Protein AF-A0A942RAY8-F1 (afdb_monomer_lite)

Structure (mmCIF, N/CA/C/O backbone):
data_AF-A0A942RAY8-F1
#
_entry.id   AF-A0A942RAY8-F1
#
loop_
_atom_site.group_PDB
_atom_site.id
_atom_site.type_symbol
_atom_site.label_atom_id
_atom_site.label_alt_id
_atom_site.label_comp_id
_atom_site.label_asym_id
_atom_site.label_entity_id
_atom_site.label_seq_id
_atom_site.pdbx_PDB_ins_code
_atom_site.Cartn_x
_atom_site.Cartn_y
_atom_site.Cartn_z
_atom_site.occupancy
_atom_site.B_iso_or_equiv
_atom_site.auth_seq_id
_atom_site.auth_comp_id
_atom_site.auth_asym_id
_atom_site.auth_atom_id
_atom_site.pdbx_PDB_model_num
ATOM 1 N N . MET A 1 1 ? 7.637 -6.438 -22.742 1.00 63.31 1 MET A N 1
ATOM 2 C CA . MET A 1 1 ? 6.205 -6.619 -22.403 1.00 63.31 1 MET A CA 1
ATOM 3 C C . MET A 1 1 ? 6.145 -7.525 -21.184 1.00 63.31 1 MET A C 1
ATOM 5 O O . MET A 1 1 ? 6.792 -8.564 -21.225 1.00 63.31 1 MET A O 1
ATOM 9 N N . LEU A 1 2 ? 5.479 -7.111 -20.101 1.00 68.50 2 LEU A N 1
ATOM 10 C CA . LEU A 1 2 ? 5.438 -7.884 -18.852 1.00 68.50 2 LEU A CA 1
ATOM 11 C C . LEU A 1 2 ? 4.463 -9.072 -18.960 1.00 68.50 2 LEU A C 1
ATOM 13 O O . LEU A 1 2 ? 3.442 -8.943 -19.639 1.00 68.50 2 LEU A O 1
ATOM 17 N N . PRO A 1 3 ? 4.752 -10.214 -18.311 1.00 77.06 3 PRO A N 1
ATOM 18 C CA . PRO A 1 3 ? 3.823 -11.338 -18.252 1.00 77.06 3 PRO A CA 1
ATOM 19 C C . PRO A 1 3 ? 2.530 -10.953 -17.517 1.00 77.06 3 PRO A C 1
ATOM 21 O O . PRO A 1 3 ? 2.546 -10.128 -16.604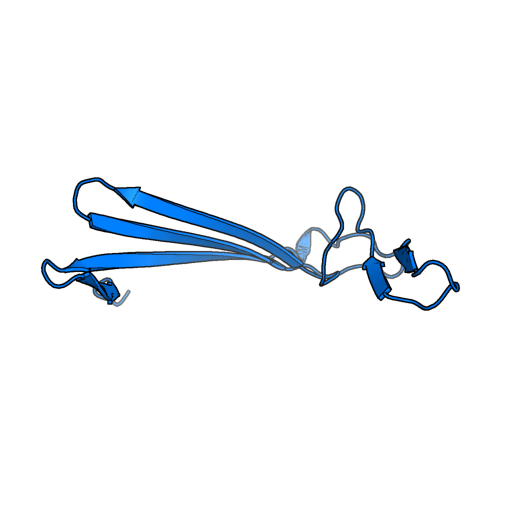 1.00 77.06 3 PRO A O 1
ATOM 24 N N . ILE A 1 4 ? 1.403 -11.555 -17.910 1.00 83.31 4 ILE A N 1
ATOM 25 C CA . ILE A 1 4 ? 0.078 -11.258 -17.345 1.00 83.31 4 ILE A CA 1
ATOM 26 C C . ILE A 1 4 ? -0.644 -12.536 -16.918 1.00 83.31 4 ILE A C 1
ATOM 28 O O . ILE A 1 4 ? -0.619 -13.546 -17.621 1.00 83.31 4 ILE A O 1
ATOM 32 N N . ILE A 1 5 ? -1.336 -12.478 -15.783 1.00 80.62 5 ILE A N 1
ATOM 33 C CA . ILE A 1 5 ? -2.369 -13.442 -15.402 1.00 80.62 5 ILE A CA 1
ATOM 34 C C . ILE A 1 5 ? -3.700 -12.865 -15.867 1.00 80.62 5 ILE A C 1
ATOM 36 O O . ILE A 1 5 ? -4.113 -11.796 -15.418 1.00 80.62 5 ILE A O 1
ATOM 40 N N . LYS A 1 6 ? -4.380 -13.568 -16.772 1.00 87.38 6 LYS A N 1
ATOM 41 C CA . LYS A 1 6 ? -5.686 -13.169 -17.302 1.00 87.38 6 LYS A CA 1
ATOM 42 C C . LYS A 1 6 ? -6.761 -14.109 -16.776 1.00 87.38 6 LYS A C 1
ATOM 44 O O . LYS A 1 6 ? -6.621 -15.323 -16.884 1.00 87.38 6 LYS A O 1
ATOM 49 N N . THR A 1 7 ? -7.853 -13.550 -16.268 1.00 87.00 7 THR A N 1
ATOM 50 C CA . THR A 1 7 ? -9.065 -14.308 -15.946 1.00 87.00 7 THR A CA 1
ATOM 51 C C . THR A 1 7 ? -10.139 -14.020 -16.986 1.00 87.00 7 THR A C 1
ATOM 53 O O . THR A 1 7 ? -10.355 -12.876 -17.400 1.00 87.00 7 THR A O 1
ATOM 56 N N . THR A 1 8 ? -10.813 -15.072 -17.436 1.00 93.75 8 THR A N 1
ATOM 57 C CA . THR A 1 8 ? -11.936 -14.987 -18.369 1.00 93.75 8 THR A CA 1
ATOM 58 C C . THR A 1 8 ? -13.139 -15.726 -17.811 1.00 93.75 8 THR A C 1
ATOM 60 O O . THR A 1 8 ? -12.985 -16.666 -17.031 1.00 93.75 8 THR A O 1
ATOM 63 N N . ASP A 1 9 ? -14.337 -15.320 -18.217 1.00 91.31 9 ASP A N 1
ATOM 64 C CA . ASP A 1 9 ? -15.544 -16.093 -17.948 1.00 91.31 9 ASP A CA 1
ATOM 65 C C . ASP A 1 9 ? -15.564 -17.393 -18.776 1.00 91.31 9 ASP A C 1
ATOM 67 O O . ASP A 1 9 ? -14.687 -17.659 -19.604 1.00 91.31 9 ASP A O 1
ATOM 71 N N . LYS A 1 10 ? -16.604 -18.206 -18.571 1.00 93.31 10 LYS A N 1
ATOM 72 C CA . LYS A 1 10 ? -16.812 -19.463 -19.308 1.00 93.31 10 LYS A CA 1
ATOM 73 C C . LYS A 1 10 ? -16.992 -19.290 -20.824 1.00 93.31 10 LYS A C 1
ATOM 75 O O . LYS A 1 10 ? -16.905 -20.273 -21.550 1.00 93.31 10 LYS A O 1
ATOM 80 N N . ASN A 1 11 ? -17.273 -18.074 -21.289 1.00 96.25 11 ASN A N 1
ATOM 81 C CA . ASN A 1 11 ? -17.460 -17.735 -22.697 1.00 96.25 11 ASN A CA 1
ATOM 82 C C . ASN A 1 11 ? -16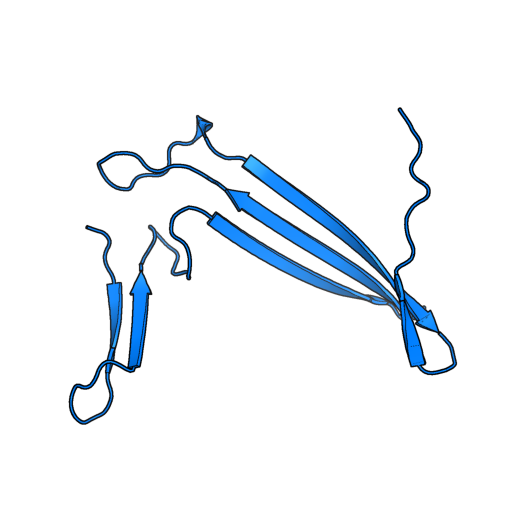.190 -17.110 -23.311 1.00 96.25 11 ASN A C 1
ATOM 84 O O . ASN A 1 11 ? -16.200 -16.738 -24.481 1.00 96.25 11 ASN A O 1
ATOM 88 N N . GLY A 1 12 ? -15.105 -16.971 -22.539 1.00 92.44 12 GLY A N 1
ATOM 89 C CA . GLY A 1 12 ? -13.854 -16.351 -22.980 1.00 92.44 12 GLY A CA 1
ATOM 90 C C . GLY A 1 12 ? -13.810 -14.823 -22.848 1.0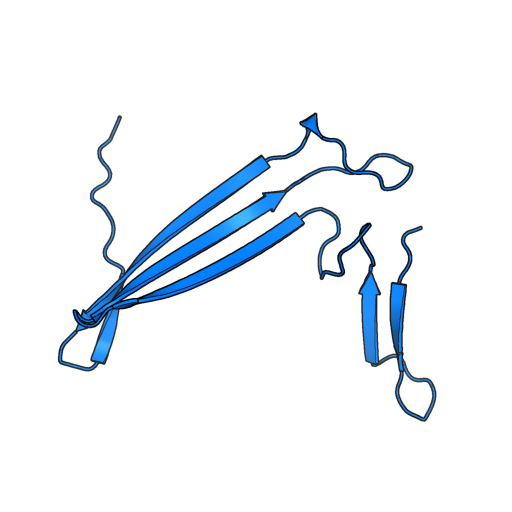0 92.44 12 GLY A C 1
ATOM 91 O O . GLY A 1 12 ? -12.809 -14.212 -23.234 1.00 92.44 12 GLY A O 1
ATOM 92 N N . ASN A 1 13 ? -14.834 -14.184 -22.272 1.00 94.31 13 ASN A N 1
ATOM 93 C CA . ASN A 1 13 ? -14.827 -12.740 -22.038 1.00 94.31 13 ASN A CA 1
ATOM 94 C C . ASN A 1 13 ? -13.845 -12.393 -20.917 1.00 94.31 13 ASN A C 1
ATOM 96 O O . ASN A 1 13 ? -13.815 -13.056 -19.882 1.00 94.31 13 ASN A O 1
ATOM 100 N N . LYS A 1 14 ? -13.049 -11.335 -21.099 1.00 92.69 14 LYS A N 1
ATOM 101 C CA . LYS A 1 14 ? -12.091 -10.866 -20.086 1.00 92.69 14 LYS A CA 1
ATOM 102 C C . LYS A 1 14 ? -12.836 -10.380 -18.836 1.00 92.69 14 LYS A C 1
ATOM 104 O O . LYS A 1 14 ? -13.673 -9.491 -18.938 1.00 92.69 14 LYS A O 1
ATOM 109 N N . ILE A 1 15 ? -12.473 -10.929 -17.676 1.00 88.62 15 ILE A N 1
ATOM 110 C CA . ILE A 1 15 ? -12.919 -10.456 -16.359 1.00 88.62 15 ILE A CA 1
ATOM 111 C C . ILE A 1 15 ? -11.863 -9.507 -15.786 1.00 88.62 15 ILE A C 1
ATOM 113 O O . ILE A 1 15 ? -12.164 -8.352 -15.502 1.00 88.62 15 ILE A O 1
ATOM 117 N N . ALA A 1 16 ? -10.615 -9.971 -15.653 1.00 85.44 16 ALA A N 1
ATOM 118 C CA . ALA A 1 16 ? -9.516 -9.179 -15.109 1.00 85.44 16 ALA A CA 1
ATOM 119 C C . ALA A 1 16 ? -8.159 -9.564 -15.719 1.00 85.44 16 ALA A C 1
ATOM 121 O O . ALA A 1 16 ? -8.000 -10.601 -16.368 1.00 85.44 16 ALA A O 1
ATOM 122 N N . GLU A 1 17 ? -7.176 -8.694 -15.513 1.00 86.94 17 GLU A N 1
ATOM 123 C CA . GLU A 1 17 ? -5.782 -8.907 -15.887 1.00 86.94 17 GLU A CA 1
ATOM 124 C C . GLU A 1 17 ? -4.885 -8.359 -14.782 1.00 86.94 17 GLU A C 1
ATOM 126 O O . GLU A 1 17 ? -5.098 -7.247 -14.303 1.00 86.94 17 GLU A O 1
ATOM 131 N N . LEU A 1 18 ? -3.903 -9.153 -14.376 1.00 79.25 18 LEU A N 1
ATOM 132 C CA . LEU A 1 18 ? -2.907 -8.802 -13.375 1.00 79.25 18 LEU A CA 1
ATOM 133 C C . LEU A 1 18 ? -1.535 -8.938 -14.018 1.00 79.25 18 LEU A C 1
ATOM 135 O O . LEU A 1 18 ? -1.146 -10.032 -14.428 1.00 79.25 18 LEU A O 1
ATOM 139 N N . LYS A 1 19 ? -0.800 -7.832 -14.106 1.00 79.56 19 LYS A N 1
ATOM 140 C CA . LYS A 1 19 ? 0.596 -7.864 -14.535 1.00 79.56 19 LYS A CA 1
ATOM 141 C C . LYS A 1 19 ? 1.439 -8.533 -13.446 1.00 79.56 19 LYS A C 1
ATOM 143 O O . LYS A 1 19 ? 1.262 -8.276 -12.252 1.00 79.56 19 LYS A O 1
ATOM 148 N N . LEU A 1 20 ? 2.334 -9.410 -13.878 1.00 74.44 20 LEU A N 1
ATOM 149 C CA . LEU A 1 20 ? 3.334 -10.047 -13.037 1.00 74.44 20 LEU A CA 1
ATOM 150 C C . LEU A 1 20 ? 4.612 -9.207 -13.051 1.00 74.44 20 LEU A C 1
ATOM 152 O O . LEU A 1 20 ? 5.169 -8.898 -14.105 1.00 74.44 20 LEU A O 1
ATOM 156 N N . TYR A 1 21 ? 5.073 -8.876 -11.854 1.00 73.50 21 TYR A N 1
ATOM 157 C CA . TYR A 1 21 ? 6.267 -8.102 -11.564 1.00 73.50 21 TYR A CA 1
ATOM 158 C C . TYR A 1 21 ? 7.237 -8.995 -10.799 1.00 73.50 21 TYR A C 1
ATOM 160 O O . TYR A 1 21 ? 7.129 -9.140 -9.582 1.00 73.50 21 TYR A O 1
ATOM 168 N N . GLU A 1 22 ? 8.176 -9.619 -11.509 1.00 71.56 22 GLU A N 1
ATOM 169 C CA . GLU A 1 22 ? 9.147 -10.551 -10.922 1.00 71.56 22 GLU A CA 1
ATOM 170 C C . GLU A 1 22 ? 8.462 -11.680 -10.119 1.00 71.56 22 GLU A C 1
ATOM 172 O O . GLU A 1 22 ? 7.970 -12.639 -10.709 1.00 71.56 22 GLU A O 1
ATOM 177 N N . ARG A 1 23 ? 8.417 -11.575 -8.781 1.00 67.94 23 ARG A N 1
ATOM 178 C CA . ARG A 1 23 ? 7.799 -12.552 -7.863 1.00 67.94 23 ARG A CA 1
ATOM 179 C C . ARG A 1 23 ? 6.417 -12.140 -7.343 1.00 67.94 23 ARG A C 1
ATOM 181 O O . ARG A 1 23 ? 5.837 -12.862 -6.536 1.00 67.94 23 ARG A O 1
ATOM 188 N N . TYR A 1 24 ? 5.902 -10.995 -7.777 1.00 68.31 24 TYR A N 1
ATOM 189 C CA . TYR A 1 24 ? 4.678 -10.388 -7.260 1.00 68.31 24 TYR A CA 1
ATOM 190 C C . TYR A 1 24 ? 3.687 -10.099 -8.394 1.00 68.31 24 TYR A C 1
ATOM 192 O O . TYR A 1 24 ? 4.057 -10.022 -9.561 1.00 68.31 24 TYR A O 1
ATOM 200 N N . CYS A 1 25 ? 2.412 -9.920 -8.062 1.00 67.69 25 CYS A N 1
ATOM 201 C CA . CYS A 1 25 ? 1.393 -9.395 -8.972 1.00 67.69 25 CYS A CA 1
ATOM 202 C C . CYS A 1 25 ? 0.696 -8.212 -8.300 1.00 67.69 25 CYS A C 1
ATOM 204 O O . CYS A 1 25 ? 0.417 -8.267 -7.101 1.00 67.69 25 CYS A O 1
ATOM 206 N N . GLY A 1 26 ? 0.408 -7.151 -9.050 1.00 67.00 26 GLY A N 1
ATOM 207 C CA . GLY A 1 26 ? -0.166 -5.934 -8.479 1.00 67.00 26 GLY A CA 1
ATOM 208 C C . GLY A 1 26 ? -0.862 -5.054 -9.509 1.00 67.00 26 GLY A C 1
ATOM 209 O O . GLY A 1 26 ? -0.812 -5.314 -10.711 1.00 67.00 26 GLY A O 1
ATOM 210 N N . ALA A 1 27 ? -1.522 -4.006 -9.020 1.00 65.44 27 ALA A N 1
ATOM 211 C CA . ALA A 1 27 ? -2.253 -3.055 -9.855 1.00 65.44 27 ALA A CA 1
ATOM 212 C C . ALA A 1 27 ? -1.336 -2.046 -10.571 1.00 65.44 27 ALA A C 1
ATOM 214 O O . ALA A 1 27 ? -1.703 -1.542 -11.628 1.00 65.44 27 ALA A O 1
ATOM 215 N N . ASP A 1 28 ? -0.144 -1.788 -10.026 1.00 78.75 28 ASP A N 1
ATOM 216 C CA . ASP A 1 28 ? 0.803 -0.788 -10.522 1.00 78.75 28 ASP A CA 1
ATOM 217 C C . ASP A 1 28 ? 2.206 -1.404 -10.628 1.00 78.75 28 ASP A C 1
ATOM 219 O O . ASP A 1 28 ? 2.626 -2.168 -9.760 1.00 78.75 28 ASP A O 1
ATOM 223 N N . GLU A 1 29 ? 2.893 -1.124 -11.733 1.00 78.50 29 GLU A N 1
ATOM 224 C CA . GLU A 1 29 ? 4.202 -1.691 -12.058 1.00 78.50 29 GLU A CA 1
ATOM 225 C C . GLU A 1 29 ? 5.374 -0.943 -11.427 1.00 78.50 29 GLU A C 1
ATOM 227 O O . GLU A 1 29 ? 6.486 -1.474 -11.419 1.00 78.50 29 GLU A O 1
ATOM 232 N N . PHE A 1 30 ? 5.118 0.245 -10.879 1.00 86.88 30 PHE A N 1
ATOM 233 C CA . PHE A 1 30 ? 6.111 1.168 -10.330 1.00 86.88 30 PHE A CA 1
ATOM 234 C C . PHE A 1 30 ? 6.011 1.325 -8.811 1.00 86.88 30 PHE A C 1
ATOM 236 O O . PHE A 1 30 ? 6.683 2.179 -8.228 1.00 86.88 30 PHE A O 1
ATOM 243 N N . MET A 1 31 ? 5.176 0.519 -8.147 1.00 86.75 31 MET A N 1
ATOM 244 C CA . MET A 1 31 ? 5.081 0.542 -6.692 1.00 86.75 31 MET A CA 1
ATOM 245 C C . MET A 1 31 ? 4.794 -0.821 -6.065 1.00 86.75 31 MET A C 1
ATOM 247 O O . MET A 1 31 ? 4.173 -1.698 -6.661 1.00 86.75 31 MET A O 1
ATOM 251 N N . TRP A 1 32 ? 5.207 -0.975 -4.809 1.00 85.62 32 TRP A N 1
ATOM 252 C CA . TRP A 1 32 ? 4.600 -1.922 -3.876 1.00 85.62 32 TRP A CA 1
ATOM 253 C C . TRP A 1 32 ? 3.997 -1.161 -2.704 1.00 85.62 32 TRP A C 1
ATOM 255 O O . TRP A 1 32 ? 4.449 -0.059 -2.388 1.00 85.62 32 TRP A O 1
ATOM 265 N N . GLY A 1 33 ? 3.047 -1.769 -1.999 1.00 86.88 33 GLY A N 1
ATOM 266 C CA . GLY A 1 33 ? 2.537 -1.222 -0.748 1.00 86.88 33 GLY A CA 1
ATOM 267 C C . GLY A 1 33 ? 2.205 -2.314 0.258 1.00 86.88 33 GLY A C 1
ATOM 268 O O . GLY A 1 33 ? 1.751 -3.394 -0.119 1.00 86.88 33 GLY A O 1
ATOM 269 N N . ILE A 1 34 ? 2.430 -2.028 1.538 1.00 88.56 34 ILE A N 1
ATOM 270 C CA . ILE A 1 34 ? 1.978 -2.854 2.659 1.00 88.56 34 ILE A CA 1
ATOM 271 C C . ILE A 1 34 ? 1.310 -1.931 3.670 1.00 88.56 34 ILE A C 1
ATOM 273 O O . ILE A 1 34 ? 1.911 -0.947 4.101 1.00 88.56 34 ILE A O 1
ATOM 277 N N . SER A 1 35 ? 0.096 -2.288 4.075 1.00 88.75 35 SER A N 1
ATOM 278 C CA . SER A 1 35 ? -0.667 -1.601 5.114 1.00 88.75 35 SER A CA 1
ATOM 279 C C . SER A 1 35 ? -0.937 -2.556 6.267 1.00 88.75 35 SER A C 1
ATOM 281 O O . SER A 1 35 ? -1.323 -3.706 6.046 1.00 88.75 35 SER A O 1
ATOM 283 N N . TRP A 1 36 ? -0.774 -2.079 7.497 1.00 91.19 36 TRP A N 1
ATOM 284 C CA . TRP A 1 36 ? -1.184 -2.798 8.698 1.00 91.19 36 TRP A CA 1
ATOM 285 C C . TRP A 1 36 ? -2.105 -1.941 9.567 1.00 91.19 36 TRP A C 1
ATOM 287 O O . TRP A 1 36 ? -2.095 -0.708 9.500 1.00 91.19 36 TRP A O 1
ATOM 297 N N . ALA A 1 37 ? -2.862 -2.602 10.438 1.00 92.31 37 ALA A N 1
ATOM 298 C CA . ALA A 1 37 ? -3.645 -1.969 11.487 1.00 92.31 37 ALA A CA 1
ATOM 299 C C . ALA A 1 37 ? -3.458 -2.743 12.793 1.00 92.31 37 ALA A C 1
ATOM 301 O O . ALA A 1 37 ? -3.585 -3.967 12.811 1.00 92.31 37 ALA A O 1
ATOM 302 N N . LYS A 1 38 ? -3.186 -2.034 13.887 1.00 92.94 38 LYS A N 1
ATOM 303 C CA . LYS A 1 38 ? -3.194 -2.588 15.242 1.00 92.94 38 LYS A CA 1
ATOM 304 C C . LYS A 1 38 ? -4.241 -1.855 16.065 1.00 92.94 38 LYS A C 1
ATOM 306 O O . LYS A 1 38 ? -4.140 -0.643 16.223 1.00 92.94 38 LYS A O 1
ATOM 311 N N . ILE A 1 39 ? -5.212 -2.591 16.591 1.00 92.25 39 ILE A N 1
ATOM 312 C CA . ILE A 1 39 ? -6.218 -2.078 17.524 1.00 92.25 39 ILE A CA 1
ATOM 313 C C . ILE A 1 39 ? -5.854 -2.627 18.902 1.00 92.25 39 ILE A C 1
ATOM 315 O O . ILE A 1 39 ? -5.764 -3.842 19.070 1.00 92.25 39 ILE A O 1
ATOM 319 N N . ASN A 1 40 ? -5.563 -1.744 19.852 1.00 93.06 40 ASN A N 1
ATOM 320 C CA . ASN A 1 40 ? -5.192 -2.115 21.216 1.00 93.06 40 ASN A CA 1
ATOM 321 C C . ASN A 1 40 ? -6.431 -2.146 22.135 1.00 93.06 40 ASN A C 1
ATOM 323 O O . ASN A 1 40 ? -7.489 -1.616 21.798 1.00 93.06 40 ASN A O 1
ATOM 327 N N . GLU A 1 41 ? -6.284 -2.738 23.323 1.00 94.38 41 GLU A N 1
ATOM 328 C CA . GLU A 1 41 ? -7.346 -2.815 24.343 1.00 94.38 41 GLU A CA 1
ATOM 329 C C . GLU A 1 41 ? -7.737 -1.447 24.918 1.00 94.38 41 GLU A C 1
ATOM 331 O O . GLU A 1 41 ? -8.861 -1.264 25.374 1.00 94.38 41 GLU A O 1
ATOM 336 N N . ASP A 1 42 ? -6.834 -0.466 24.856 1.00 93.19 42 ASP A N 1
ATOM 337 C CA . ASP A 1 42 ? -7.088 0.920 25.259 1.00 93.19 42 ASP A CA 1
ATOM 338 C C . ASP A 1 42 ? -7.840 1.730 24.188 1.00 93.19 42 ASP A C 1
ATOM 340 O O . ASP A 1 42 ? -7.878 2.954 24.266 1.00 93.19 42 ASP A O 1
ATOM 344 N N . PHE A 1 43 ? -8.409 1.059 23.179 1.00 91.12 43 PHE A N 1
ATOM 345 C CA . PHE A 1 43 ? -9.128 1.651 22.050 1.00 91.12 43 PHE A CA 1
ATOM 346 C C . PHE A 1 43 ? -8.287 2.543 21.125 1.00 91.12 43 PHE A C 1
ATOM 348 O O . PHE A 1 43 ? -8.830 3.224 20.249 1.00 91.12 43 PHE A O 1
ATOM 355 N N . SER A 1 44 ? -6.958 2.519 21.247 1.00 93.50 44 SER A N 1
ATOM 356 C CA . SER A 1 44 ? -6.084 3.137 20.253 1.00 93.50 44 SER A CA 1
ATOM 357 C C . SER A 1 44 ? -5.963 2.270 18.995 1.00 93.50 44 SER A C 1
ATOM 359 O O . SER A 1 44 ? -5.854 1.041 19.053 1.00 93.50 44 SER A O 1
ATOM 361 N N . ILE A 1 45 ? -5.967 2.925 17.833 1.00 91.06 45 ILE A N 1
ATOM 362 C CA . ILE A 1 45 ? -5.751 2.303 16.525 1.00 91.06 45 ILE A CA 1
ATOM 363 C C . ILE A 1 45 ? -4.483 2.895 15.919 1.00 91.06 45 ILE A C 1
ATOM 365 O O . ILE A 1 45 ? -4.391 4.102 15.695 1.00 91.06 45 ILE A O 1
ATOM 369 N N . HIS A 1 46 ? -3.523 2.038 15.598 1.00 92.44 46 HIS A N 1
ATOM 370 C CA . HIS A 1 46 ? -2.300 2.408 14.900 1.00 92.44 46 HIS A CA 1
ATOM 371 C C . HIS A 1 46 ? -2.339 1.847 13.487 1.00 92.44 46 HIS A C 1
ATOM 373 O O . HIS A 1 46 ? -2.323 0.629 13.297 1.00 92.44 46 HIS A O 1
ATOM 379 N N . LEU A 1 47 ? -2.372 2.734 12.498 1.00 91.44 47 LEU A N 1
ATOM 380 C CA . LEU A 1 47 ? -2.190 2.368 11.100 1.00 91.44 47 LEU A CA 1
ATOM 381 C C . LEU A 1 47 ? -0.762 2.708 10.689 1.00 91.44 47 LEU A C 1
ATOM 383 O O . LEU A 1 47 ? -0.298 3.825 10.936 1.00 91.44 47 LEU A O 1
ATOM 387 N N . THR A 1 48 ? -0.092 1.767 10.031 1.00 92.94 48 THR A N 1
ATOM 388 C CA . THR A 1 48 ? 1.123 2.072 9.273 1.00 92.94 48 THR A CA 1
ATOM 389 C C . THR A 1 48 ? 0.921 1.610 7.856 1.00 92.94 48 THR A C 1
ATOM 391 O O . THR A 1 48 ? 0.602 0.448 7.606 1.00 92.94 48 THR A O 1
ATOM 394 N N . ASP A 1 49 ? 1.167 2.531 6.945 1.00 91.94 49 ASP A N 1
ATOM 395 C CA . ASP A 1 49 ? 1.225 2.269 5.525 1.00 91.94 49 ASP A CA 1
ATOM 396 C C . ASP A 1 49 ? 2.668 2.473 5.081 1.00 91.94 49 ASP A C 1
ATOM 398 O O . ASP A 1 49 ? 3.314 3.455 5.451 1.00 91.94 49 ASP A O 1
ATOM 402 N N . SER A 1 50 ? 3.179 1.532 4.304 1.00 92.06 50 SER A N 1
ATOM 403 C CA . SER A 1 50 ? 4.467 1.638 3.635 1.00 92.06 50 SER A CA 1
ATOM 404 C C . SER A 1 50 ? 4.239 1.532 2.140 1.00 92.06 50 SER A C 1
ATOM 406 O O . SER A 1 50 ? 3.544 0.629 1.674 1.00 92.06 50 SER A O 1
ATOM 408 N N . LEU A 1 51 ? 4.816 2.465 1.400 1.00 91.88 51 LEU A N 1
ATOM 409 C CA . LEU A 1 51 ? 4.773 2.534 -0.049 1.00 91.88 51 LEU A CA 1
ATOM 410 C C . LEU A 1 51 ? 6.216 2.571 -0.546 1.00 91.88 51 LEU A C 1
ATOM 412 O O . LEU A 1 51 ? 6.978 3.452 -0.161 1.00 91.88 51 LEU A O 1
ATOM 416 N N . MET A 1 52 ? 6.598 1.623 -1.394 1.00 91.31 52 MET A N 1
ATOM 417 C CA . MET A 1 52 ? 7.859 1.697 -2.129 1.00 91.31 52 MET A CA 1
ATOM 418 C C . MET A 1 52 ? 7.532 2.065 -3.563 1.00 91.31 52 MET A C 1
ATOM 420 O O . MET A 1 52 ? 6.772 1.348 -4.205 1.00 91.31 52 MET A O 1
ATOM 424 N N . THR A 1 53 ? 8.121 3.141 -4.063 1.00 93.50 53 THR A N 1
ATOM 425 C CA . THR A 1 53 ? 8.052 3.524 -5.478 1.00 93.50 53 THR A CA 1
ATOM 426 C C . THR A 1 53 ? 9.406 3.313 -6.139 1.00 93.50 53 THR A C 1
ATOM 428 O O . THR A 1 53 ? 10.436 3.369 -5.463 1.00 93.50 53 THR A O 1
ATOM 431 N N . TYR A 1 54 ? 9.412 3.011 -7.434 1.00 93.12 54 TYR A N 1
ATOM 432 C CA . TYR A 1 54 ? 10.626 2.765 -8.210 1.00 93.12 54 TYR A CA 1
ATOM 433 C C . TYR A 1 54 ? 10.369 2.899 -9.714 1.00 93.12 54 TYR A C 1
ATOM 435 O O . TYR A 1 54 ? 9.250 2.743 -10.197 1.00 93.12 54 TYR A O 1
ATOM 443 N N . GLU A 1 55 ? 11.432 3.149 -10.465 1.00 93.25 55 GLU A N 1
ATOM 444 C CA . GLU A 1 55 ? 11.450 3.145 -11.924 1.00 93.25 55 GLU A CA 1
ATOM 445 C C . GLU A 1 55 ? 11.906 1.779 -12.461 1.00 93.25 55 GLU A C 1
ATOM 447 O O . GLU A 1 55 ? 12.546 0.985 -11.760 1.00 93.25 55 GLU A O 1
ATOM 452 N N . ARG A 1 56 ? 11.579 1.501 -13.728 1.00 89.12 56 ARG A N 1
ATOM 453 C CA . ARG A 1 56 ? 12.028 0.305 -14.451 1.00 89.12 56 ARG A CA 1
ATOM 454 C C . ARG A 1 56 ? 12.830 0.685 -15.687 1.00 89.12 56 ARG A C 1
ATOM 456 O O . ARG A 1 56 ? 12.526 1.675 -16.348 1.00 89.12 56 ARG A O 1
ATOM 463 N N . ASN A 1 57 ? 13.824 -0.128 -16.023 1.00 90.00 57 ASN A N 1
ATOM 464 C CA . ASN A 1 57 ? 14.588 0.033 -17.255 1.00 90.00 57 ASN A CA 1
ATOM 465 C C . ASN A 1 57 ? 13.816 -0.505 -18.481 1.00 90.00 57 ASN A C 1
ATOM 467 O O . ASN A 1 57 ? 12.702 -1.022 -18.378 1.00 90.00 57 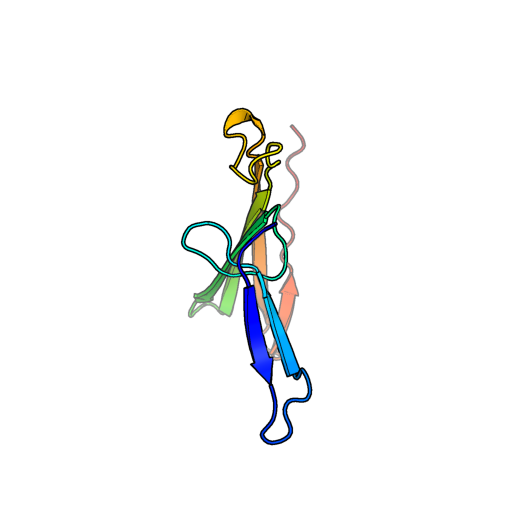ASN A O 1
ATOM 471 N N . VAL A 1 58 ? 14.435 -0.429 -19.662 1.00 89.81 58 VAL A N 1
ATOM 472 C CA . VAL A 1 58 ? 13.848 -0.900 -20.934 1.00 89.81 58 VAL A CA 1
ATOM 473 C C . VAL A 1 58 ? 13.527 -2.402 -20.964 1.00 89.81 58 VAL A C 1
ATOM 475 O O . VAL A 1 58 ? 12.689 -2.830 -21.756 1.00 89.81 58 VAL A O 1
ATOM 478 N N . ASN A 1 59 ? 14.151 -3.197 -20.090 1.00 87.25 59 ASN A N 1
ATOM 479 C CA . ASN A 1 59 ? 13.904 -4.633 -19.949 1.00 87.25 59 ASN A CA 1
ATOM 480 C C . ASN A 1 59 ? 12.793 -4.941 -18.930 1.00 87.25 59 ASN A C 1
ATOM 482 O O . ASN A 1 59 ? 12.388 -6.094 -18.793 1.00 87.25 59 ASN A O 1
ATOM 486 N N . GLY A 1 60 ? 12.272 -3.924 -18.237 1.00 82.31 60 GLY A N 1
ATOM 487 C CA . GLY A 1 60 ? 11.285 -4.080 -17.174 1.00 82.31 60 GLY A CA 1
ATOM 488 C C . GLY A 1 60 ? 11.888 -4.450 -15.818 1.00 82.31 60 GLY A C 1
ATOM 489 O O . GLY A 1 60 ? 11.137 -4.830 -14.924 1.00 82.31 60 GLY A O 1
ATOM 490 N N . GLU A 1 61 ? 13.203 -4.340 -15.638 1.00 86.94 61 GLU A N 1
ATOM 491 C CA . GLU A 1 61 ? 13.888 -4.593 -14.363 1.00 86.94 61 GLU A CA 1
ATOM 492 C C . GLU A 1 61 ? 13.851 -3.333 -13.492 1.00 86.94 61 GLU A C 1
ATOM 494 O O . GLU A 1 61 ? 13.888 -2.218 -14.018 1.00 86.94 61 GLU A O 1
ATOM 499 N N . ILE A 1 62 ? 13.771 -3.497 -12.170 1.00 89.69 62 ILE A N 1
ATOM 500 C CA . ILE A 1 62 ? 13.762 -2.370 -11.227 1.00 89.69 62 ILE A CA 1
ATOM 501 C C . ILE A 1 62 ? 15.133 -1.679 -11.224 1.00 89.69 62 ILE A C 1
ATOM 503 O O . ILE A 1 62 ? 16.165 -2.336 -11.109 1.00 89.69 62 ILE A O 1
ATOM 507 N N . ILE A 1 63 ? 15.141 -0.347 -11.315 1.00 93.31 63 ILE A N 1
ATOM 508 C CA . ILE A 1 63 ? 16.349 0.468 -11.133 1.00 93.31 63 ILE A CA 1
ATOM 509 C C . ILE A 1 63 ? 16.520 0.704 -9.630 1.00 93.31 63 ILE A C 1
ATOM 511 O O . ILE A 1 63 ? 15.776 1.486 -9.036 1.00 93.31 63 ILE A O 1
ATOM 515 N N . GLU A 1 64 ? 17.462 0.013 -8.994 1.00 90.50 64 GLU A N 1
ATOM 516 C CA . GLU A 1 64 ? 17.615 0.012 -7.532 1.00 90.50 64 GLU A CA 1
ATOM 517 C C . GLU A 1 64 ? 17.808 1.417 -6.941 1.00 90.50 64 GLU A C 1
ATOM 519 O O . GLU A 1 64 ? 17.233 1.728 -5.898 1.00 90.50 64 GLU A O 1
ATOM 524 N N . GLU A 1 65 ? 18.532 2.303 -7.629 1.00 95.38 65 GLU A N 1
ATOM 525 C CA . GLU A 1 65 ? 18.810 3.669 -7.167 1.00 95.38 65 GLU A CA 1
ATOM 526 C C . GLU A 1 65 ? 17.572 4.577 -7.181 1.00 95.38 65 GLU A C 1
ATOM 528 O O . GLU A 1 65 ? 17.549 5.616 -6.521 1.00 95.38 65 GLU A O 1
ATOM 533 N N . SER A 1 66 ? 16.531 4.196 -7.926 1.00 94.81 66 SER A N 1
ATOM 534 C CA . SER A 1 66 ? 15.275 4.950 -8.009 1.00 94.81 66 SER A CA 1
ATOM 535 C C . SER A 1 66 ? 14.312 4.648 -6.857 1.00 94.81 66 SER A C 1
ATOM 537 O O . SER A 1 66 ? 13.292 5.328 -6.718 1.00 94.81 66 SER A O 1
ATOM 539 N N . ARG A 1 67 ? 14.616 3.635 -6.030 1.00 93.62 67 ARG A N 1
ATOM 540 C CA . ARG A 1 67 ? 13.739 3.184 -4.948 1.00 93.62 67 ARG A CA 1
ATOM 541 C C . ARG A 1 67 ? 13.538 4.276 -3.905 1.00 93.62 67 ARG A C 1
ATOM 543 O O . ARG A 1 67 ? 14.489 4.791 -3.319 1.00 93.62 67 ARG A O 1
ATOM 550 N N . LYS A 1 68 ? 12.275 4.581 -3.617 1.00 94.88 68 LYS A N 1
ATOM 551 C CA . LYS A 1 68 ? 11.869 5.522 -2.571 1.00 94.88 68 LYS A CA 1
ATOM 552 C C . LYS A 1 68 ? 10.830 4.875 -1.676 1.00 94.88 68 LYS A C 1
ATOM 554 O O . LYS A 1 68 ? 9.761 4.492 -2.148 1.00 94.88 68 LYS A O 1
ATOM 559 N N . LEU A 1 69 ? 11.149 4.789 -0.387 1.00 93.62 69 LEU A N 1
ATOM 560 C CA . LEU A 1 69 ? 10.238 4.318 0.648 1.00 93.62 69 LEU A CA 1
ATOM 561 C C . LEU A 1 69 ? 9.557 5.514 1.311 1.00 93.62 69 LEU A C 1
ATOM 563 O O . LEU A 1 69 ? 10.220 6.367 1.897 1.00 93.62 69 LEU A O 1
ATOM 567 N N . GLU A 1 70 ? 8.234 5.532 1.270 1.00 93.44 70 GLU A N 1
ATOM 568 C CA . GLU A 1 70 ? 7.403 6.421 2.067 1.00 93.44 70 GLU A CA 1
ATOM 569 C C . GLU A 1 70 ? 6.697 5.595 3.143 1.00 93.44 70 GLU A C 1
ATOM 571 O O . GLU A 1 70 ? 6.080 4.567 2.855 1.00 93.44 70 GLU A O 1
ATOM 576 N N . VAL A 1 71 ? 6.805 6.027 4.399 1.00 92.31 71 VAL A N 1
ATOM 577 C CA . VAL A 1 71 ? 6.120 5.392 5.528 1.00 92.31 71 VAL A CA 1
ATOM 578 C C . VAL A 1 71 ? 5.231 6.423 6.193 1.00 92.31 71 VAL A C 1
ATOM 580 O O . VAL A 1 71 ? 5.688 7.499 6.581 1.00 92.31 71 VAL A O 1
ATOM 583 N N . ARG A 1 72 ? 3.955 6.081 6.349 1.00 91.38 72 ARG A N 1
ATOM 584 C CA . ARG A 1 72 ? 2.969 6.924 7.011 1.00 91.38 72 ARG A CA 1
ATOM 585 C C . ARG A 1 72 ? 2.428 6.215 8.237 1.00 91.38 72 ARG A C 1
ATOM 587 O O . ARG A 1 72 ? 1.879 5.122 8.138 1.00 91.38 72 ARG A O 1
ATOM 594 N N . HIS A 1 73 ? 2.520 6.885 9.377 1.00 92.38 73 HIS A N 1
ATOM 595 C CA . HIS A 1 73 ? 1.899 6.451 10.621 1.00 92.38 73 HIS A CA 1
ATOM 596 C C . HIS A 1 73 ? 0.686 7.325 10.912 1.00 92.38 73 HIS A C 1
ATOM 598 O O . HIS A 1 73 ? 0.761 8.553 10.837 1.00 92.38 73 HIS A O 1
ATOM 604 N N . ARG A 1 74 ? -0.443 6.697 11.233 1.00 91.06 74 ARG A N 1
ATOM 605 C CA . ARG A 1 74 ? -1.670 7.390 11.633 1.00 91.06 74 ARG A CA 1
ATOM 606 C C . ARG A 1 74 ? -2.195 6.774 12.912 1.00 91.06 74 ARG A C 1
ATOM 608 O O . ARG A 1 74 ? -2.228 5.554 13.060 1.00 91.06 74 ARG A O 1
ATOM 615 N N . HIS A 1 75 ? -2.566 7.639 13.841 1.00 92.56 75 HIS A N 1
ATOM 616 C CA . HIS A 1 75 ? -2.996 7.253 15.172 1.00 92.56 75 HIS A CA 1
ATOM 617 C C . HIS A 1 75 ? -4.433 7.715 15.346 1.00 92.56 75 HIS A C 1
ATOM 619 O O . HIS A 1 75 ? -4.730 8.901 15.197 1.00 92.56 75 HIS A O 1
ATOM 625 N N . PHE A 1 76 ? -5.313 6.780 15.670 1.00 91.62 76 PHE A N 1
ATOM 626 C CA . PHE A 1 76 ? -6.706 7.065 15.961 1.00 91.62 76 PHE A CA 1
ATOM 627 C C . PHE A 1 76 ? -7.075 6.559 17.346 1.00 91.62 76 PHE A C 1
ATOM 629 O O . PHE A 1 76 ? -6.359 5.758 17.951 1.00 91.62 76 PHE A O 1
ATOM 636 N N . PHE A 1 77 ? -8.206 7.038 17.836 1.00 92.44 77 PHE A N 1
ATOM 637 C CA . PHE A 1 77 ? -8.790 6.610 19.094 1.00 92.44 77 PHE A CA 1
ATOM 638 C C . PHE A 1 77 ? -10.288 6.391 18.913 1.00 92.44 77 PHE A C 1
ATOM 640 O O . PHE A 1 77 ? -10.927 7.179 18.213 1.00 92.44 77 PHE A O 1
ATOM 647 N N . ILE A 1 78 ? -10.829 5.337 19.526 1.00 89.50 78 ILE A N 1
ATOM 648 C CA . ILE A 1 78 ? -12.274 5.102 19.591 1.00 89.50 78 ILE A CA 1
ATOM 649 C C . ILE A 1 78 ? -12.788 5.704 20.901 1.00 89.50 78 ILE A C 1
ATOM 651 O O . ILE A 1 78 ? -12.456 5.236 21.986 1.00 89.50 78 ILE A O 1
ATOM 655 N N . GLU A 1 79 ? -13.577 6.767 20.807 1.00 91.62 79 GLU A N 1
ATOM 656 C CA . GLU A 1 79 ? -14.233 7.388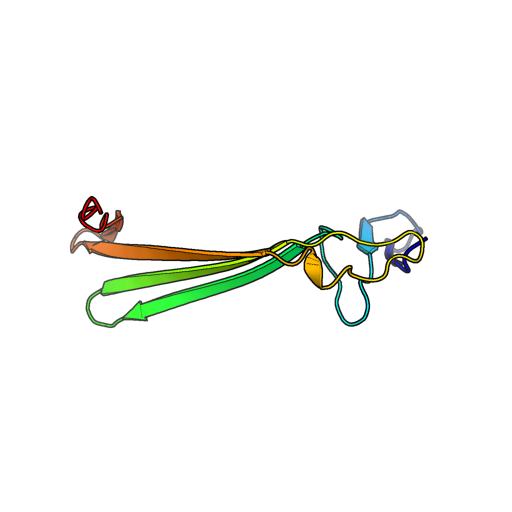 21.956 1.00 91.62 79 GLU A CA 1
ATOM 657 C C . GLU A 1 79 ? -15.316 6.474 22.560 1.00 91.62 79 GLU A C 1
ATOM 659 O O . GLU A 1 79 ? -15.825 5.557 21.917 1.00 91.62 79 GLU A O 1
ATOM 664 N N . ASN A 1 80 ? -15.750 6.772 23.791 1.00 89.06 80 ASN A N 1
ATOM 665 C CA . ASN A 1 80 ? -16.787 6.002 24.499 1.00 89.06 80 ASN A CA 1
ATOM 666 C C . ASN A 1 80 ? -18.147 5.960 23.772 1.00 89.06 80 ASN A C 1
ATOM 668 O O . ASN A 1 80 ? -18.978 5.104 24.060 1.00 89.06 80 ASN A O 1
ATOM 672 N N . ASN A 1 81 ? -18.394 6.896 22.853 1.00 93.00 81 ASN A N 1
ATOM 673 C CA . ASN A 1 81 ? -19.582 6.945 21.994 1.00 93.00 81 ASN A CA 1
ATOM 674 C C . ASN A 1 81 ? -19.416 6.120 20.693 1.00 93.00 81 ASN A C 1
ATOM 676 O O . ASN A 1 81 ? -20.323 6.116 19.863 1.00 93.00 81 ASN A O 1
ATOM 680 N N . GLY A 1 82 ? -18.272 5.453 20.497 1.00 86.38 82 GLY A N 1
ATOM 681 C CA . GLY A 1 82 ? -17.927 4.687 19.298 1.00 86.38 82 GLY A CA 1
ATOM 682 C C . GLY A 1 82 ? -17.319 5.505 18.150 1.00 86.38 82 GLY A C 1
ATOM 683 O O . GLY A 1 82 ? -17.040 4.940 17.093 1.00 86.38 82 GLY A O 1
ATOM 684 N N . LEU A 1 83 ? -17.108 6.814 18.317 1.00 92.88 83 LEU A N 1
ATOM 685 C CA . LEU A 1 83 ? -16.530 7.679 17.288 1.00 92.88 83 LEU A CA 1
ATOM 686 C C . LEU A 1 83 ? -15.019 7.450 17.157 1.00 92.88 83 LEU A C 1
ATOM 688 O O . LEU A 1 83 ? -14.298 7.442 18.151 1.00 92.88 83 LEU A O 1
ATOM 692 N N . ILE A 1 84 ? -14.529 7.321 15.922 1.00 90.38 84 ILE A N 1
ATOM 693 C CA . ILE A 1 84 ? -13.094 7.225 15.627 1.00 90.38 84 ILE A CA 1
ATOM 694 C C . ILE A 1 84 ? -12.554 8.618 15.302 1.00 90.38 84 ILE A C 1
ATOM 696 O O . ILE A 1 84 ? -12.980 9.237 14.327 1.00 90.38 84 ILE A O 1
ATOM 700 N N . ILE A 1 85 ? -11.583 9.090 16.083 1.00 92.81 85 ILE A N 1
ATOM 701 C CA . ILE A 1 85 ? -10.941 10.400 15.899 1.00 92.81 85 ILE A CA 1
ATOM 702 C C . ILE A 1 85 ? -9.459 10.242 15.554 1.00 92.81 85 ILE A C 1
ATOM 704 O O . ILE A 1 85 ? -8.771 9.402 16.130 1.00 92.81 85 ILE A 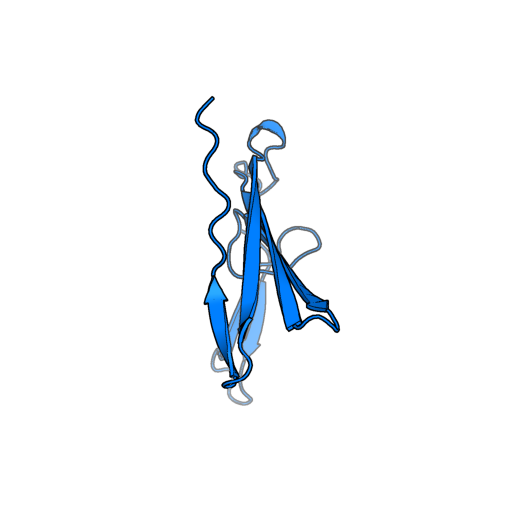O 1
ATOM 708 N N . GLU A 1 86 ? -8.945 11.049 14.623 1.00 88.81 86 GLU A N 1
ATOM 709 C CA . GLU A 1 86 ? -7.511 11.079 14.303 1.00 88.81 86 GLU A CA 1
ATOM 710 C C . GLU A 1 86 ? -6.769 11.958 15.314 1.00 88.81 86 GLU A C 1
ATOM 712 O O . GLU A 1 86 ? -7.013 13.164 15.421 1.00 88.81 86 GLU A O 1
ATOM 717 N N . LYS A 1 87 ? -5.821 11.368 16.043 1.00 78.06 87 LYS A N 1
ATOM 718 C CA . LYS A 1 87 ? -4.939 12.110 16.938 1.00 78.06 87 LYS A CA 1
ATOM 719 C C . LYS A 1 87 ? -3.762 12.631 16.121 1.00 78.06 87 LYS A C 1
ATOM 721 O O . LYS A 1 87 ? -2.790 11.918 15.882 1.00 78.06 87 LYS A O 1
ATOM 726 N N . LYS A 1 88 ? -3.842 13.890 15.684 1.00 70.50 88 LYS A N 1
ATOM 727 C CA . LYS A 1 88 ? -2.697 14.567 15.060 1.00 70.50 88 LYS A CA 1
ATOM 728 C C . LYS A 1 88 ? -1.560 14.638 16.082 1.00 70.50 88 LYS A C 1
ATOM 730 O O . LYS A 1 88 ? -1.748 15.179 17.173 1.00 70.50 88 LYS A O 1
ATOM 735 N N . HIS A 1 89 ? -0.392 14.088 15.751 1.00 55.22 89 HIS A N 1
ATOM 736 C CA . HIS A 1 89 ? 0.814 14.374 16.524 1.00 55.22 89 HIS A CA 1
ATOM 737 C C . HIS A 1 89 ? 1.050 15.894 16.510 1.00 55.22 89 HIS A C 1
ATOM 739 O O . HIS A 1 89 ? 0.885 16.505 15.450 1.00 55.22 89 HIS A O 1
ATOM 745 N N . PRO A 1 90 ? 1.413 16.526 17.641 1.00 48.28 90 PRO A N 1
ATOM 746 C CA . PRO A 1 90 ? 1.892 17.898 17.607 1.00 48.28 90 PRO A CA 1
ATOM 747 C C . PRO A 1 90 ? 3.116 17.931 16.691 1.00 48.28 90 PRO A C 1
ATOM 749 O O . PRO A 1 90 ? 4.105 17.245 16.944 1.00 48.28 90 PRO A O 1
ATOM 752 N N . THR A 1 91 ? 3.026 18.675 15.593 1.00 43.16 91 THR A N 1
ATOM 753 C CA . THR A 1 91 ? 4.160 18.954 14.719 1.00 43.16 91 THR A CA 1
ATOM 754 C C . THR A 1 91 ? 5.171 19.746 15.538 1.00 43.16 91 THR A C 1
ATOM 756 O O . THR A 1 91 ? 5.019 20.950 15.731 1.00 43.16 91 THR A O 1
ATOM 759 N N . THR A 1 92 ? 6.203 19.087 16.059 1.00 40.81 92 THR A N 1
ATOM 760 C CA . THR A 1 92 ? 7.433 19.792 16.416 1.00 40.81 92 THR A CA 1
ATOM 761 C C . THR A 1 92 ? 8.028 20.293 15.111 1.00 40.81 92 THR A C 1
ATOM 763 O O . THR A 1 92 ? 8.523 19.499 14.311 1.00 40.81 92 THR A O 1
ATOM 766 N N . ALA A 1 93 ? 7.900 21.598 14.869 1.00 37.00 93 ALA A N 1
ATOM 767 C CA . ALA A 1 93 ? 8.711 22.283 13.879 1.00 37.00 93 ALA A CA 1
ATOM 768 C C . ALA A 1 93 ? 10.185 22.018 14.223 1.00 37.00 93 ALA A C 1
ATOM 770 O O . ALA A 1 93 ? 10.593 22.240 15.366 1.00 37.00 93 ALA A O 1
ATOM 771 N N . VAL A 1 94 ? 10.927 21.481 13.257 1.00 38.06 94 VAL A N 1
ATOM 772 C CA . VAL A 1 94 ? 12.393 21.427 13.269 1.00 38.06 94 VAL A CA 1
ATOM 773 C C . VAL A 1 94 ? 12.887 22.585 12.422 1.00 38.06 94 VAL A C 1
ATOM 775 O O . VAL A 1 94 ? 12.313 22.762 11.322 1.00 38.06 94 VAL A O 1
#

Secondary structure (DSSP, 8-state):
---EEEEE-TTS-EEEEEEEETTEEES-SSEEEEEEEEE-TTSEEEEEEEEEE--B-TTS-B-GGG-EEEEEEEEEEE-TTS-EEE-PPP----

Foldseek 3Di:
DFDKDWDADPVRHTDDIWGDQPPDTDDDLFKDKDWDWDQDPQQKIKIKIKMWGFDADPVSHTDVVRIDIDIDIWMWGQDPVRDIDTDDDPPPDD

pLDDT: mean 84.47, std 13.34, range [37.0, 96.25]

Sequence (94 aa):
MLPIIKTTDKNGNKIAELKLYERYCGADEFMWGISWAKINEDFSIHLTDSLMTYERNVNGEIIEESRKLEVRHRHFFIENNGLIIEKKHPTTAV

Radius of gyration: 19.77 Å; chains: 1; bounding box: 38×42×48 Å